Protein AF-A0A3R9W2F0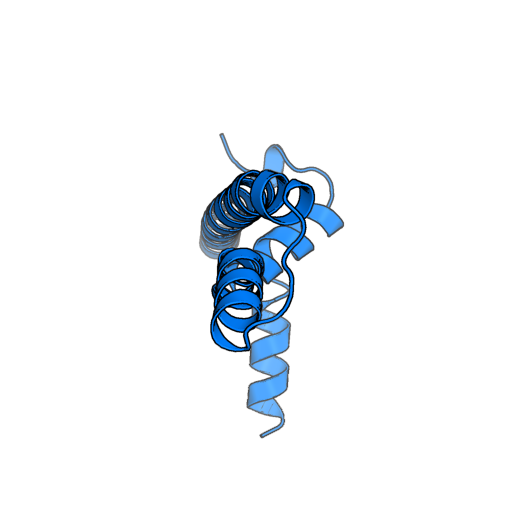-F1 (afdb_monomer_lite)

pLDDT: mean 81.05, std 10.88, range [43.44, 95.12]

Radius of gyration: 16.44 Å; chains: 1; bounding box: 40×22×46 Å

Sequence (92 aa):
MSLTLLISSDRLRAVLTRVAHNQLLAFLPLIALGTATYMGWSVPAWLVAVTGPLFLVLFVAWGLGDRLHAELERAGLPCGSCDLVADEEGLA

Foldseek 3Di:
DALCVVDVDPVLLLVLLLLLVPVCLLCVLVVVVVVCVVVVHDDDPVSVVVSVVSSVVSVVSNVSNVSNVVVCVVVVHDRVVVVVVVVVVVVD

Secondary structure (DSSP, 8-state):
--HHHH---HHHHHHHHHHHH-HHHHHHHHHHHHHHHHTT----HHHHHHHHHHHHHHHHHHHHHHHHHHHHHHTT---TTHHHHHHHHHT-

Structure (mmCIF, N/CA/C/O backbone):
data_AF-A0A3R9W2F0-F1
#
_entry.id   AF-A0A3R9W2F0-F1
#
loop_
_atom_site.group_PDB
_atom_site.id
_atom_site.type_symbol
_atom_site.label_atom_id
_atom_site.label_alt_id
_atom_site.label_comp_id
_atom_site.label_asym_id
_atom_site.label_entity_id
_atom_site.label_seq_id
_atom_site.pdbx_PDB_ins_code
_atom_site.Cartn_x
_atom_site.Cartn_y
_atom_site.Cartn_z
_atom_site.occupancy
_atom_site.B_iso_or_equiv
_atom_site.auth_seq_id
_atom_site.auth_comp_id
_atom_site.auth_asym_id
_atom_site.auth_atom_id
_atom_site.pdbx_PDB_model_num
ATOM 1 N N . MET A 1 1 ? -17.191 11.457 6.669 1.00 57.34 1 MET A N 1
ATOM 2 C CA . MET A 1 1 ? -17.801 10.115 6.793 1.00 57.34 1 MET A CA 1
ATOM 3 C C . MET A 1 1 ? -16.784 9.193 7.432 1.00 57.34 1 MET A C 1
ATOM 5 O O . MET A 1 1 ? -15.609 9.332 7.111 1.00 57.34 1 MET A O 1
ATOM 9 N N . SER A 1 2 ? -17.217 8.341 8.358 1.00 69.56 2 SER A N 1
ATOM 10 C CA . SER A 1 2 ? -16.332 7.398 9.047 1.00 69.56 2 SER A CA 1
ATOM 11 C C . SER A 1 2 ? -16.058 6.183 8.160 1.00 69.56 2 SER A C 1
ATOM 13 O O . SER A 1 2 ? -16.978 5.649 7.535 1.00 69.56 2 SER A O 1
ATOM 15 N N . LEU A 1 3 ? -14.793 5.772 8.088 1.00 67.38 3 LEU A N 1
ATOM 16 C CA . LEU A 1 3 ? -14.362 4.608 7.317 1.00 67.38 3 LEU A CA 1
ATOM 17 C C . LEU A 1 3 ? -14.796 3.298 7.963 1.00 67.38 3 LEU A C 1
ATOM 19 O O . LEU A 1 3 ? -15.080 2.345 7.240 1.00 67.38 3 LEU A O 1
ATOM 23 N N . THR A 1 4 ? -14.902 3.255 9.293 1.00 63.97 4 THR A N 1
ATOM 24 C CA . THR A 1 4 ? -15.469 2.087 9.975 1.00 63.97 4 THR A CA 1
ATOM 25 C C . THR A 1 4 ? -16.899 1.849 9.486 1.00 63.97 4 THR A C 1
ATOM 27 O O . THR A 1 4 ? -17.211 0.754 9.041 1.00 63.97 4 THR A O 1
ATOM 30 N N . LEU A 1 5 ? -17.754 2.872 9.420 1.00 65.12 5 LEU A N 1
ATOM 31 C CA . LEU A 1 5 ? -19.129 2.715 8.918 1.00 65.12 5 LEU A CA 1
ATOM 32 C C . LEU A 1 5 ? -19.210 2.375 7.421 1.00 65.12 5 LEU A C 1
ATOM 34 O O . LEU A 1 5 ? -20.150 1.704 7.001 1.00 65.12 5 LEU A O 1
ATOM 38 N N . LEU A 1 6 ? -18.242 2.826 6.619 1.00 77.12 6 LEU A N 1
ATOM 39 C CA . LEU A 1 6 ? -18.215 2.583 5.174 1.00 77.12 6 LEU A CA 1
ATOM 40 C C . LEU A 1 6 ? -17.744 1.161 4.828 1.00 77.12 6 LEU A C 1
ATOM 42 O O . LEU A 1 6 ? -18.235 0.547 3.883 1.00 77.12 6 LEU A O 1
ATOM 46 N N . ILE A 1 7 ? -16.785 0.636 5.588 1.00 76.94 7 ILE A N 1
ATOM 47 C CA . ILE A 1 7 ? -16.202 -0.685 5.375 1.00 76.94 7 ILE A CA 1
ATOM 48 C C . ILE A 1 7 ? -16.867 -1.646 6.352 1.00 76.94 7 ILE A C 1
ATOM 50 O O . ILE A 1 7 ? -16.446 -1.742 7.497 1.00 76.94 7 ILE A O 1
ATOM 54 N N . SER A 1 8 ? -17.895 -2.376 5.921 1.00 76.75 8 SER A N 1
ATOM 55 C CA . SER A 1 8 ? -18.603 -3.335 6.785 1.00 76.75 8 SER A CA 1
ATOM 56 C C . SER A 1 8 ? -17.822 -4.627 7.057 1.00 76.75 8 SER A C 1
ATOM 58 O O . SER A 1 8 ? -18.147 -5.354 7.989 1.00 76.75 8 SER A O 1
ATOM 60 N N . SER A 1 9 ? -16.803 -4.930 6.247 1.00 82.81 9 SER A N 1
ATOM 61 C CA . SER A 1 9 ? -16.024 -6.167 6.350 1.00 82.81 9 SER A CA 1
ATOM 62 C C . SER A 1 9 ? -14.838 -6.013 7.297 1.00 82.81 9 SER A C 1
ATOM 64 O O . SER A 1 9 ? -13.871 -5.314 6.982 1.00 82.81 9 SER 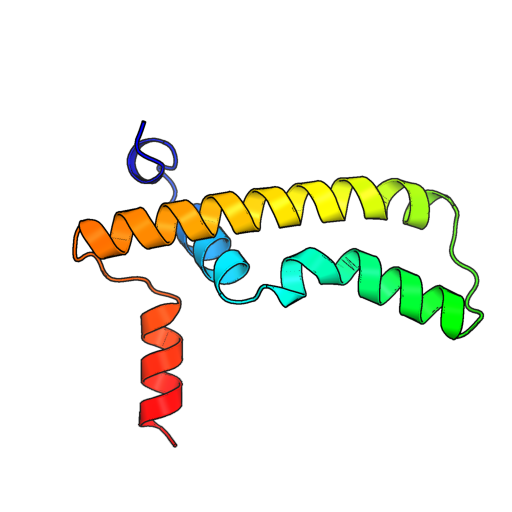A O 1
ATOM 66 N N . ASP A 1 10 ? -14.858 -6.746 8.410 1.00 79.25 10 ASP A N 1
ATOM 67 C CA . ASP A 1 10 ? -13.757 -6.754 9.382 1.00 79.25 10 ASP A CA 1
ATOM 68 C C . ASP A 1 10 ? -12.449 -7.288 8.792 1.00 79.25 10 ASP A C 1
ATOM 70 O O . ASP A 1 10 ? -11.370 -6.819 9.146 1.00 79.25 10 ASP A O 1
ATOM 74 N N . ARG A 1 11 ? -12.523 -8.198 7.810 1.00 80.69 11 ARG A N 1
ATOM 75 C CA . ARG A 1 11 ? -11.330 -8.669 7.089 1.00 80.69 11 ARG A CA 1
ATOM 76 C C . ARG A 1 11 ? -10.667 -7.543 6.305 1.00 80.69 11 ARG A C 1
ATOM 78 O O . ARG A 1 11 ? -9.446 -7.442 6.309 1.00 80.69 11 ARG A O 1
ATOM 85 N N . LEU A 1 12 ? -11.457 -6.694 5.643 1.00 81.62 12 LEU A N 1
ATOM 86 C CA . LEU A 1 12 ? -10.911 -5.571 4.881 1.00 81.62 12 LEU A CA 1
ATOM 87 C C . LEU A 1 12 ? -10.310 -4.522 5.821 1.00 81.62 12 LEU A C 1
ATOM 89 O O . LEU A 1 12 ? -9.224 -4.020 5.551 1.00 81.62 12 LEU A O 1
ATOM 93 N N . ARG A 1 13 ? -10.973 -4.251 6.953 1.00 80.38 13 ARG A N 1
ATOM 94 C CA . ARG A 1 13 ? -10.435 -3.383 8.008 1.00 80.38 13 ARG A CA 1
ATOM 95 C C . ARG A 1 13 ? -9.091 -3.896 8.524 1.00 80.38 13 ARG A C 1
ATOM 97 O O . ARG A 1 13 ? -8.139 -3.127 8.543 1.00 80.38 13 ARG A O 1
ATOM 104 N N . ALA A 1 14 ? -8.998 -5.186 8.852 1.00 80.94 14 ALA A N 1
ATOM 105 C CA . ALA A 1 14 ? -7.768 -5.814 9.334 1.00 80.94 14 ALA A CA 1
ATOM 106 C C . ALA A 1 14 ? -6.630 -5.780 8.300 1.00 80.94 14 ALA A C 1
ATOM 108 O O . ALA A 1 14 ? -5.473 -5.563 8.651 1.00 80.94 14 ALA A O 1
ATOM 109 N N . VAL A 1 15 ? -6.940 -5.968 7.012 1.00 83.06 15 VAL A N 1
ATOM 110 C CA . VAL A 1 15 ? -5.942 -5.845 5.937 1.00 83.06 15 VAL A CA 1
ATOM 111 C C . VAL A 1 15 ? -5.455 -4.403 5.812 1.00 83.06 15 VAL A C 1
ATOM 113 O O . VAL A 1 15 ? -4.252 -4.180 5.730 1.00 83.06 15 VAL A O 1
ATOM 116 N N . LEU A 1 16 ? -6.360 -3.422 5.831 1.00 83.62 16 LEU A N 1
ATOM 117 C CA . LEU A 1 16 ? -5.998 -2.009 5.730 1.00 83.62 16 LEU A CA 1
ATOM 118 C C . LEU A 1 16 ? -5.153 -1.552 6.924 1.00 83.62 16 LEU A C 1
ATOM 120 O O . LEU A 1 16 ? -4.119 -0.921 6.719 1.00 83.62 16 LEU A O 1
ATOM 124 N N . THR A 1 17 ? -5.528 -1.916 8.153 1.00 82.88 17 THR A N 1
ATOM 125 C CA . THR A 1 17 ? -4.727 -1.587 9.342 1.00 82.88 17 THR A CA 1
ATOM 126 C C . THR A 1 17 ? -3.366 -2.281 9.325 1.00 82.88 17 THR A C 1
ATOM 128 O O . THR A 1 17 ? -2.370 -1.659 9.695 1.00 82.88 17 THR A O 1
ATOM 131 N N . ARG A 1 18 ? -3.276 -3.519 8.819 1.00 83.56 18 ARG A N 1
ATOM 132 C CA . ARG A 1 18 ? -1.996 -4.225 8.643 1.00 83.56 18 ARG A CA 1
ATOM 133 C C . ARG A 1 18 ? -1.100 -3.572 7.588 1.00 83.56 18 ARG A C 1
ATOM 135 O O . ARG A 1 18 ? 0.110 -3.490 7.793 1.00 83.56 18 ARG A O 1
ATOM 142 N N . VAL A 1 19 ? -1.673 -3.109 6.475 1.00 83.44 19 VAL A N 1
ATOM 143 C CA . VAL A 1 19 ? -0.936 -2.354 5.448 1.00 83.44 19 VAL A CA 1
ATOM 144 C C . VAL A 1 19 ? -0.449 -1.020 6.015 1.00 83.44 19 VAL A C 1
ATOM 146 O O . VAL A 1 19 ? 0.695 -0.656 5.770 1.00 83.44 19 VAL A O 1
ATOM 149 N N . ALA A 1 20 ? -1.262 -0.329 6.820 1.00 85.00 20 ALA A N 1
ATOM 150 C CA . ALA A 1 20 ? -0.875 0.923 7.474 1.00 85.00 20 ALA A CA 1
ATOM 151 C C . ALA A 1 20 ? 0.336 0.767 8.409 1.00 85.00 20 ALA A C 1
ATOM 153 O O . ALA A 1 20 ? 1.262 1.574 8.346 1.00 85.00 20 ALA A O 1
ATOM 154 N N . HIS A 1 21 ? 0.373 -0.305 9.209 1.00 83.94 21 HIS A N 1
ATOM 155 C CA . HIS A 1 21 ? 1.488 -0.596 10.124 1.00 83.94 21 HIS A CA 1
ATOM 156 C C . HIS A 1 21 ? 2.794 -0.960 9.412 1.00 83.94 21 HIS A C 1
ATOM 158 O O . HIS A 1 21 ? 3.875 -0.781 9.961 1.00 83.94 21 HIS A O 1
ATOM 164 N N . ASN A 1 22 ? 2.712 -1.459 8.181 1.00 83.00 22 ASN A N 1
ATOM 165 C CA . ASN A 1 22 ? 3.869 -1.882 7.407 1.00 83.00 22 ASN A CA 1
ATOM 166 C C . ASN A 1 22 ? 4.035 -0.972 6.191 1.00 83.00 22 ASN A C 1
ATOM 168 O O . ASN A 1 22 ? 3.750 -1.370 5.063 1.00 83.00 22 ASN A O 1
ATOM 172 N N . GLN A 1 23 ? 4.547 0.243 6.406 1.00 75.88 23 GLN A N 1
ATOM 173 C CA . GLN A 1 23 ? 4.767 1.230 5.340 1.00 75.88 23 GLN A CA 1
ATOM 174 C C . GLN A 1 23 ? 5.575 0.656 4.157 1.00 75.88 23 GLN A C 1
ATOM 176 O O . GLN A 1 23 ? 5.308 0.983 3.001 1.00 75.88 23 GLN A O 1
ATOM 181 N N . LEU A 1 24 ? 6.502 -0.271 4.425 1.00 80.62 24 LEU A N 1
ATOM 182 C CA . LEU A 1 24 ? 7.268 -1.010 3.414 1.00 80.62 24 LEU A CA 1
ATOM 183 C C . LEU A 1 24 ? 6.396 -1.775 2.402 1.00 80.62 24 LEU A C 1
ATOM 185 O O . LEU A 1 24 ? 6.793 -1.881 1.243 1.00 80.62 24 LEU A O 1
ATOM 189 N N . LEU A 1 25 ? 5.204 -2.253 2.782 1.00 82.56 25 LEU A N 1
ATOM 190 C CA . LEU A 1 25 ? 4.280 -2.923 1.857 1.00 82.56 25 LEU A CA 1
ATOM 191 C C . LEU A 1 25 ? 3.833 -1.991 0.731 1.00 82.56 25 LEU A C 1
ATOM 193 O O . LEU A 1 25 ? 3.719 -2.442 -0.406 1.00 82.56 25 LEU A O 1
ATOM 197 N N . ALA A 1 26 ? 3.627 -0.701 1.016 1.00 81.12 26 ALA A N 1
ATOM 198 C CA . ALA A 1 26 ? 3.227 0.267 -0.002 1.00 81.12 26 ALA A CA 1
ATOM 199 C C . ALA A 1 26 ? 4.319 0.464 -1.061 1.00 81.12 26 ALA A C 1
ATOM 201 O O . ALA A 1 26 ? 4.017 0.571 -2.246 1.00 81.12 26 ALA A O 1
ATOM 202 N N . PHE A 1 27 ? 5.589 0.446 -0.649 1.00 85.38 27 PHE A N 1
ATOM 203 C CA . PHE A 1 27 ? 6.738 0.647 -1.536 1.00 85.38 27 PHE A CA 1
ATOM 204 C C . PHE A 1 27 ? 7.274 -0.643 -2.161 1.00 85.38 27 PHE A C 1
ATOM 206 O O . PHE A 1 27 ? 8.066 -0.571 -3.102 1.00 85.38 27 PHE A O 1
ATOM 213 N N . LEU A 1 28 ? 6.829 -1.810 -1.688 1.00 87.50 28 LEU A N 1
ATOM 214 C CA . LEU A 1 28 ? 7.303 -3.122 -2.127 1.00 87.50 28 LEU A CA 1
ATOM 215 C C . LEU A 1 28 ? 7.354 -3.282 -3.660 1.00 87.50 28 LEU A C 1
ATOM 217 O O . LEU A 1 28 ? 8.379 -3.756 -4.151 1.00 87.50 28 LEU A O 1
ATOM 221 N N . PRO A 1 29 ? 6.338 -2.855 -4.445 1.00 85.69 29 PRO A N 1
ATOM 222 C CA . PRO A 1 29 ? 6.395 -2.980 -5.902 1.00 85.69 29 PRO A CA 1
ATOM 223 C C . PRO A 1 29 ? 7.545 -2.183 -6.525 1.00 85.69 29 PRO A C 1
ATOM 225 O O . PRO A 1 29 ? 8.227 -2.675 -7.422 1.00 85.69 29 PRO A O 1
ATOM 228 N N . LEU A 1 30 ? 7.781 -0.962 -6.035 1.00 87.69 30 LEU A N 1
ATOM 229 C CA . LEU A 1 30 ? 8.847 -0.092 -6.533 1.00 87.69 30 LEU A CA 1
ATOM 230 C C . LEU A 1 30 ? 10.224 -0.616 -6.127 1.00 87.69 30 LEU A C 1
ATOM 232 O O . LEU A 1 30 ? 11.140 -0.609 -6.946 1.00 87.69 30 LEU A O 1
ATOM 236 N N . ILE A 1 31 ? 10.359 -1.107 -4.891 1.00 88.50 31 ILE A N 1
ATOM 237 C CA . ILE A 1 31 ? 11.597 -1.718 -4.398 1.00 88.50 31 ILE A CA 1
ATOM 238 C C . ILE A 1 31 ? 11.929 -2.951 -5.239 1.00 88.50 31 ILE A C 1
ATOM 240 O O . ILE A 1 31 ? 13.030 -3.036 -5.771 1.00 88.50 31 ILE A O 1
ATOM 244 N N . ALA A 1 32 ? 10.969 -3.860 -5.433 1.00 88.69 32 ALA A N 1
ATOM 245 C CA . ALA A 1 32 ? 11.165 -5.069 -6.228 1.00 88.69 32 ALA A CA 1
ATOM 246 C C . ALA A 1 32 ? 11.563 -4.747 -7.677 1.00 88.69 32 ALA A C 1
ATOM 248 O O . ALA A 1 32 ? 12.495 -5.352 -8.210 1.00 88.69 32 ALA A O 1
ATOM 249 N N . LEU A 1 33 ? 10.905 -3.758 -8.295 1.00 89.31 33 LEU A N 1
ATOM 250 C CA . LEU A 1 33 ? 11.249 -3.298 -9.637 1.00 89.31 33 LEU A CA 1
ATOM 251 C C . LEU A 1 33 ? 12.669 -2.713 -9.686 1.00 89.31 33 LEU A C 1
ATOM 253 O O . LEU A 1 33 ? 13.440 -3.064 -10.577 1.00 89.31 33 LEU A O 1
ATOM 257 N N . GLY A 1 34 ? 13.027 -1.860 -8.722 1.00 89.62 34 GLY A N 1
ATOM 258 C CA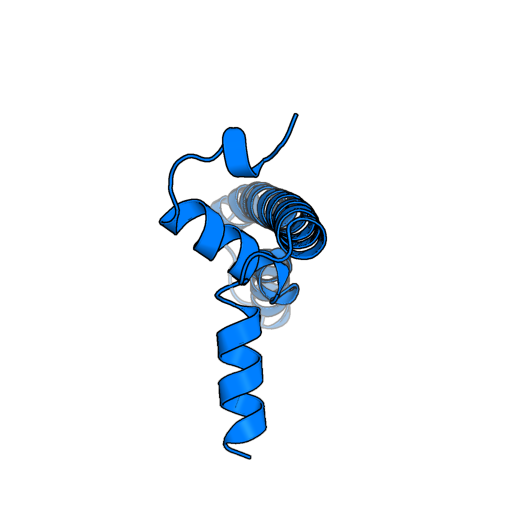 . GLY A 1 34 ? 14.357 -1.261 -8.612 1.00 89.62 34 GLY A CA 1
ATOM 259 C C . GLY A 1 34 ? 15.465 -2.289 -8.364 1.00 89.62 34 GLY A C 1
ATOM 260 O O . GLY A 1 34 ? 16.543 -2.188 -8.941 1.00 89.62 34 GLY A O 1
ATOM 261 N N . THR A 1 35 ? 15.207 -3.317 -7.552 1.00 91.81 35 THR A N 1
ATOM 262 C CA . THR A 1 35 ? 16.163 -4.409 -7.325 1.00 91.81 35 THR A CA 1
ATOM 263 C C . THR A 1 35 ? 16.347 -5.255 -8.581 1.00 91.81 35 THR A C 1
ATOM 265 O O . THR A 1 35 ? 17.480 -5.579 -8.929 1.00 91.81 35 THR A O 1
ATOM 268 N N . ALA A 1 36 ? 15.264 -5.578 -9.296 1.00 89.62 36 ALA A N 1
ATOM 269 C CA . ALA A 1 36 ? 15.343 -6.349 -10.535 1.00 89.62 36 ALA A CA 1
ATOM 270 C C . ALA A 1 36 ? 16.144 -5.612 -11.621 1.00 89.62 36 ALA A C 1
ATOM 272 O O . ALA A 1 36 ? 16.990 -6.219 -12.279 1.00 89.62 36 ALA A O 1
ATOM 273 N N . THR A 1 37 ? 15.930 -4.300 -11.777 1.00 89.44 37 THR A N 1
ATOM 274 C CA . THR A 1 37 ? 16.701 -3.485 -12.727 1.00 89.44 37 THR A CA 1
ATOM 275 C C . THR A 1 37 ? 18.162 -3.338 -12.305 1.00 89.44 37 THR A C 1
ATOM 277 O O . THR A 1 37 ? 19.044 -3.482 -13.148 1.00 89.44 37 THR A O 1
ATOM 280 N N . TYR A 1 38 ? 18.440 -3.129 -11.013 1.00 92.88 38 TYR A N 1
ATOM 281 C CA . TYR A 1 38 ? 19.804 -3.053 -10.478 1.00 92.88 38 TYR A CA 1
ATOM 282 C C . TYR A 1 38 ? 20.598 -4.354 -10.679 1.00 92.88 38 TYR A C 1
ATOM 284 O O . TYR A 1 38 ? 21.766 -4.312 -11.055 1.00 92.88 38 TYR A O 1
ATOM 292 N N . MET A 1 39 ? 19.954 -5.511 -10.493 1.00 95.12 39 MET A N 1
ATOM 293 C CA . MET A 1 39 ? 20.556 -6.834 -10.711 1.00 95.12 39 MET A CA 1
ATOM 294 C C . MET A 1 39 ? 20.735 -7.190 -12.199 1.00 95.12 39 MET A C 1
ATOM 296 O O . MET A 1 39 ? 21.237 -8.269 -12.516 1.00 95.12 39 MET A O 1
ATOM 300 N N . GLY A 1 40 ? 20.319 -6.316 -13.123 1.00 90.75 40 GLY A N 1
ATOM 301 C CA . GLY A 1 40 ? 20.412 -6.553 -14.563 1.00 90.75 40 GLY A CA 1
ATOM 302 C C . GLY A 1 40 ? 19.438 -7.614 -15.079 1.00 90.75 40 GLY A C 1
ATOM 303 O O . GLY A 1 40 ? 19.656 -8.180 -16.150 1.00 90.75 40 GLY A O 1
ATOM 304 N N . TRP A 1 41 ? 18.368 -7.915 -14.336 1.00 92.31 41 TRP A N 1
ATOM 305 C CA . TRP A 1 41 ? 17.351 -8.854 -14.796 1.00 92.31 41 TRP A CA 1
ATOM 306 C C . TRP A 1 41 ? 16.507 -8.236 -15.906 1.00 92.31 41 TRP A C 1
ATOM 308 O O . TRP A 1 41 ? 16.164 -7.053 -15.887 1.00 92.31 41 TRP A O 1
ATOM 318 N N . SER A 1 42 ? 16.123 -9.062 -16.879 1.00 88.31 42 SER A N 1
ATOM 319 C CA . SER A 1 42 ? 15.193 -8.655 -17.925 1.00 88.31 42 SER A CA 1
ATOM 320 C C . SER A 1 42 ? 13.809 -8.423 -17.316 1.00 88.31 42 SER A C 1
ATOM 322 O O . SER A 1 42 ? 13.090 -9.377 -17.014 1.00 88.31 42 SER A O 1
ATOM 324 N N . VAL A 1 43 ? 13.434 -7.157 -17.142 1.00 86.81 43 VAL A N 1
ATOM 325 C CA . VAL A 1 43 ? 12.103 -6.775 -16.669 1.00 86.81 43 VAL A CA 1
ATOM 326 C C . VAL A 1 43 ? 11.162 -6.651 -17.870 1.00 86.81 43 VAL A C 1
ATOM 328 O O . VAL A 1 43 ? 11.364 -5.777 -18.716 1.00 86.81 43 VAL A O 1
ATOM 331 N N . PRO A 1 44 ? 10.124 -7.496 -17.981 1.00 89.12 44 PRO A N 1
ATOM 332 C CA . PRO A 1 44 ? 9.194 -7.402 -19.093 1.00 89.12 44 PRO A CA 1
ATOM 333 C C . PRO A 1 44 ? 8.332 -6.136 -18.981 1.00 89.12 44 PRO A C 1
ATOM 335 O O . PRO A 1 44 ? 7.943 -5.723 -17.889 1.00 89.12 44 PRO A O 1
ATOM 338 N N . ALA A 1 45 ? 7.987 -5.534 -20.125 1.00 88.81 45 ALA A N 1
ATOM 339 C CA . ALA A 1 45 ? 7.294 -4.241 -20.182 1.00 88.81 45 ALA A CA 1
ATOM 340 C C . ALA A 1 45 ? 5.941 -4.227 -19.445 1.00 88.81 45 ALA A C 1
ATOM 342 O O . ALA A 1 45 ? 5.563 -3.216 -18.853 1.00 88.81 45 ALA A O 1
ATOM 343 N N . TRP A 1 46 ? 5.233 -5.361 -19.425 1.00 87.94 46 TRP A N 1
ATOM 344 C CA . TRP A 1 46 ? 3.978 -5.487 -18.682 1.00 87.94 46 TRP A CA 1
ATOM 345 C C . 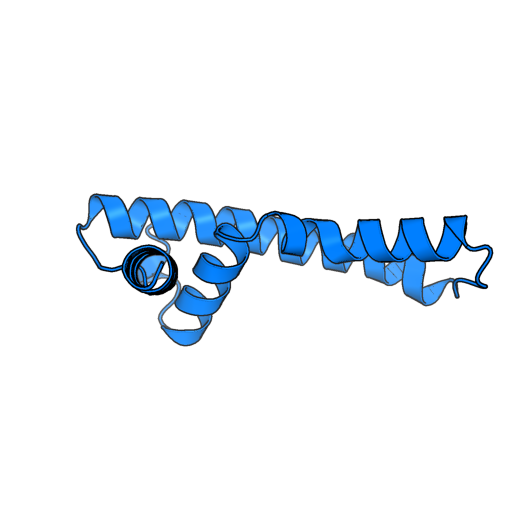TRP A 1 46 ? 4.185 -5.332 -17.167 1.00 87.94 46 TRP A C 1
ATOM 347 O O . TRP A 1 46 ? 3.321 -4.776 -16.498 1.00 87.94 46 TRP A O 1
ATOM 357 N N . LEU A 1 47 ? 5.335 -5.753 -16.625 1.00 85.69 47 LEU A N 1
ATOM 358 C CA . LEU A 1 47 ? 5.638 -5.623 -15.199 1.00 85.69 47 LEU A CA 1
ATOM 359 C C . LEU A 1 47 ? 5.751 -4.143 -14.821 1.00 85.69 47 LEU A C 1
ATOM 361 O O . LEU A 1 47 ? 5.127 -3.699 -13.860 1.00 85.69 47 LEU A O 1
ATOM 365 N N . VAL A 1 48 ? 6.463 -3.359 -15.637 1.00 85.62 48 VAL A N 1
ATOM 366 C CA . VAL A 1 48 ? 6.600 -1.902 -15.469 1.00 85.62 48 VAL A CA 1
ATOM 367 C C . VAL A 1 48 ? 5.229 -1.223 -15.518 1.00 85.62 48 VAL A C 1
ATOM 369 O O . VAL A 1 48 ? 4.912 -0.410 -14.651 1.00 85.62 48 VAL A O 1
ATOM 372 N N . ALA A 1 49 ? 4.385 -1.615 -16.478 1.00 87.88 49 ALA A N 1
ATOM 373 C CA . ALA A 1 49 ? 3.037 -1.070 -16.633 1.00 87.88 49 ALA A CA 1
ATOM 374 C C . ALA A 1 49 ? 2.125 -1.352 -15.423 1.00 87.88 49 ALA A C 1
ATOM 376 O O . ALA A 1 49 ? 1.269 -0.529 -15.106 1.00 87.88 49 ALA A O 1
ATOM 377 N N . VAL A 1 50 ? 2.313 -2.480 -14.729 1.00 90.06 50 VAL A N 1
ATOM 378 C CA . VAL A 1 50 ? 1.511 -2.862 -13.552 1.00 90.06 50 VAL A CA 1
ATOM 379 C C . VAL A 1 50 ? 2.084 -2.298 -12.248 1.00 90.06 50 VAL A C 1
ATOM 381 O O . VAL A 1 50 ? 1.330 -2.057 -11.306 1.00 90.06 50 VAL A O 1
ATOM 384 N N . THR A 1 51 ? 3.391 -2.022 -12.185 1.00 89.19 51 THR A N 1
ATOM 385 C CA . THR A 1 51 ? 4.055 -1.576 -10.945 1.00 89.19 51 THR A CA 1
ATOM 386 C C . THR A 1 51 ? 3.492 -0.245 -10.439 1.00 89.19 51 THR A C 1
ATOM 388 O O . THR A 1 51 ? 3.225 -0.105 -9.248 1.00 89.19 51 THR A O 1
ATOM 391 N N . GLY A 1 52 ? 3.265 0.719 -11.338 1.00 87.56 52 GLY A N 1
ATOM 392 C CA . GLY A 1 52 ? 2.694 2.026 -10.991 1.00 87.56 52 GLY A CA 1
ATOM 393 C C . GLY A 1 52 ? 1.281 1.931 -10.397 1.00 87.56 52 GLY A C 1
ATOM 394 O O . GLY A 1 52 ? 1.071 2.396 -9.276 1.00 87.56 52 GLY A O 1
ATOM 395 N N . PRO A 1 53 ? 0.315 1.298 -11.090 1.00 91.25 53 PRO A N 1
ATOM 396 C CA . PRO A 1 53 ? -1.019 1.048 -10.546 1.00 91.25 53 PRO A CA 1
ATOM 397 C C . PRO A 1 53 ? -0.999 0.270 -9.228 1.00 91.25 53 PRO A C 1
ATOM 399 O O . PRO A 1 53 ? -1.732 0.618 -8.306 1.00 91.25 53 PRO A O 1
ATOM 402 N N . LEU A 1 54 ? -0.144 -0.751 -9.109 1.00 88.62 54 LEU A N 1
ATOM 403 C CA . LEU A 1 54 ? -0.035 -1.550 -7.890 1.00 88.62 54 LEU A CA 1
ATOM 404 C C . LEU A 1 54 ? 0.471 -0.713 -6.707 1.00 88.62 54 LEU A C 1
ATOM 406 O O . LEU A 1 54 ? -0.110 -0.775 -5.625 1.00 88.62 54 LEU A O 1
ATOM 410 N N . PHE A 1 55 ? 1.501 0.109 -6.928 1.00 88.88 55 PHE A N 1
ATOM 411 C CA . PHE A 1 55 ? 1.975 1.081 -5.943 1.00 88.88 55 PHE A CA 1
ATOM 412 C C . PHE A 1 55 ? 0.853 2.037 -5.526 1.00 88.88 55 PHE A C 1
ATOM 414 O O . PHE A 1 55 ? 0.619 2.216 -4.336 1.00 88.88 55 PHE A O 1
ATOM 421 N N . LEU A 1 56 ? 0.115 2.601 -6.487 1.00 90.62 56 LEU A N 1
ATOM 422 C CA . LEU A 1 56 ? -0.985 3.526 -6.207 1.00 90.62 56 LEU A CA 1
ATOM 423 C C . LEU A 1 56 ? -2.066 2.872 -5.331 1.00 90.62 56 LEU A C 1
ATOM 425 O O . LEU A 1 56 ? -2.512 3.470 -4.355 1.00 90.62 56 LEU A O 1
ATOM 429 N N . VAL A 1 57 ? -2.463 1.636 -5.651 1.00 90.94 57 VAL A N 1
ATOM 430 C CA . VAL A 1 57 ? -3.461 0.880 -4.878 1.00 90.94 57 VAL A CA 1
ATOM 431 C C . VAL A 1 57 ? -2.984 0.650 -3.447 1.00 90.94 57 VAL A C 1
ATOM 433 O O . VAL A 1 57 ? -3.740 0.895 -2.508 1.00 90.94 57 VAL A O 1
ATOM 436 N N . LEU A 1 58 ? -1.735 0.218 -3.263 1.00 89.00 58 LEU A N 1
ATOM 437 C CA . LEU A 1 58 ? -1.184 -0.040 -1.933 1.00 89.00 58 LEU A CA 1
ATOM 438 C C . LEU A 1 58 ? -0.967 1.251 -1.136 1.00 89.00 58 LEU A C 1
ATO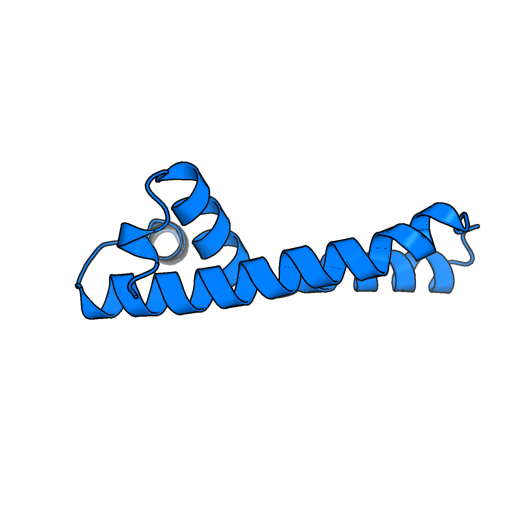M 440 O O . LEU A 1 58 ? -1.213 1.269 0.065 1.00 89.00 58 LEU A O 1
ATOM 444 N N . PHE A 1 59 ? -0.574 2.339 -1.796 1.00 88.88 59 PHE A N 1
ATOM 445 C CA . PHE A 1 59 ? -0.428 3.653 -1.176 1.00 88.88 59 PHE A CA 1
ATOM 446 C C . PHE A 1 59 ? -1.776 4.207 -0.697 1.00 88.88 59 PHE A C 1
ATOM 448 O O . PHE A 1 59 ? -1.896 4.702 0.423 1.00 88.88 59 PHE A O 1
ATOM 455 N N . VAL A 1 60 ? -2.823 4.068 -1.514 1.00 91.06 60 VAL A N 1
ATOM 456 C CA . VAL A 1 60 ? -4.190 4.438 -1.128 1.00 91.06 60 VAL A CA 1
ATOM 457 C C . VAL A 1 60 ? -4.688 3.552 0.017 1.00 91.06 60 VAL A C 1
ATOM 459 O O . VAL A 1 60 ? -5.254 4.069 0.978 1.00 91.06 60 VAL A O 1
ATOM 462 N N . ALA A 1 61 ? -4.437 2.240 -0.041 1.00 88.94 61 ALA A N 1
ATOM 463 C CA . ALA A 1 61 ? -4.773 1.305 1.032 1.00 88.94 61 ALA A CA 1
ATOM 464 C C . ALA A 1 61 ? -4.061 1.651 2.350 1.00 88.94 61 ALA A C 1
ATOM 466 O O . ALA A 1 61 ? -4.688 1.609 3.406 1.00 88.94 61 ALA A O 1
ATOM 467 N N . TRP A 1 62 ? -2.790 2.052 2.284 1.00 89.75 62 TRP A N 1
ATOM 468 C CA . TRP A 1 62 ? -2.026 2.539 3.430 1.00 89.75 62 TRP A CA 1
ATOM 469 C C . TRP A 1 62 ? -2.680 3.778 4.054 1.00 89.75 62 TRP A C 1
ATOM 471 O O . TRP A 1 62 ? -2.992 3.760 5.241 1.00 89.75 62 TRP A O 1
ATOM 481 N N . GLY A 1 63 ? -3.001 4.806 3.257 1.00 87.25 63 GLY A N 1
ATOM 482 C CA . GLY A 1 63 ? -3.647 6.022 3.770 1.00 87.25 63 GLY A CA 1
ATOM 483 C C . GLY A 1 63 ? -5.059 5.786 4.329 1.00 87.25 63 GLY A C 1
ATOM 484 O O . GLY A 1 63 ? -5.448 6.380 5.336 1.00 87.25 63 GLY A O 1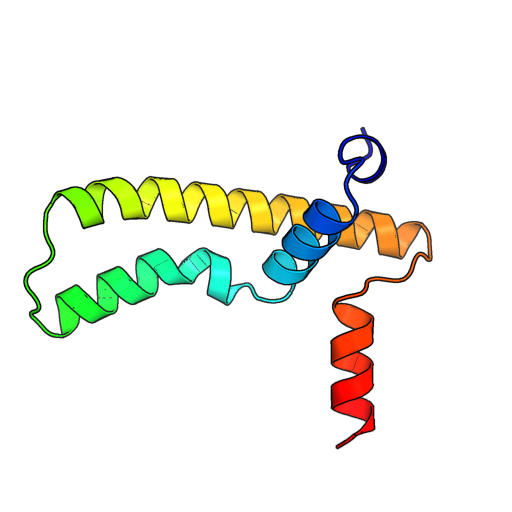
ATOM 485 N N . LEU A 1 64 ? -5.833 4.889 3.709 1.00 88.12 64 LEU A N 1
ATOM 486 C CA . LEU A 1 64 ? -7.131 4.442 4.231 1.00 88.12 64 LEU A CA 1
ATOM 487 C C . LEU A 1 64 ? -6.978 3.701 5.562 1.00 88.12 64 LEU A C 1
ATOM 489 O O . LEU A 1 64 ? -7.762 3.936 6.479 1.00 88.12 64 LEU A O 1
ATOM 493 N N . GLY A 1 65 ? -5.982 2.822 5.667 1.00 86.44 65 GLY A N 1
ATOM 494 C CA . GLY A 1 65 ? -5.676 2.084 6.884 1.00 86.44 65 GLY A CA 1
ATOM 495 C C . GLY A 1 65 ? -5.211 2.982 8.027 1.00 86.44 65 GLY A C 1
ATOM 496 O O . GLY A 1 65 ? -5.669 2.794 9.148 1.00 86.44 65 GLY A O 1
ATOM 497 N N . ASP A 1 66 ? -4.384 3.988 7.740 1.00 87.19 66 ASP A N 1
ATOM 498 C CA . ASP A 1 66 ? -3.904 4.964 8.724 1.00 87.19 66 ASP A CA 1
ATOM 499 C C . ASP A 1 66 ? -5.060 5.804 9.283 1.00 87.19 66 ASP A C 1
ATOM 501 O O . ASP A 1 66 ? -5.266 5.915 10.493 1.00 87.19 66 ASP A O 1
ATOM 505 N N . ARG A 1 67 ? -5.934 6.290 8.395 1.00 87.25 67 ARG A N 1
ATOM 506 C CA . ARG A 1 67 ? -7.148 6.992 8.816 1.00 87.25 67 ARG A CA 1
ATOM 507 C C . ARG A 1 67 ? -8.087 6.093 9.624 1.00 87.25 67 ARG A C 1
ATOM 509 O O . ARG A 1 67 ? -8.680 6.560 10.595 1.00 87.25 67 ARG A O 1
ATOM 516 N N . LEU A 1 68 ? -8.251 4.834 9.216 1.00 85.69 68 LEU A N 1
ATOM 517 C CA . LEU A 1 68 ? -9.070 3.855 9.928 1.00 85.69 68 LEU A CA 1
ATOM 518 C C . LEU A 1 68 ? -8.501 3.567 11.323 1.00 85.69 68 LEU A C 1
ATOM 520 O O . LEU A 1 68 ? -9.265 3.507 12.282 1.00 85.69 68 LEU A O 1
ATOM 524 N N . HIS A 1 69 ? -7.180 3.456 11.447 1.00 86.75 69 HIS A N 1
ATOM 525 C CA . HIS A 1 69 ? -6.492 3.299 12.723 1.00 86.75 69 HIS A CA 1
ATOM 526 C C . HIS A 1 69 ? -6.764 4.501 13.638 1.00 86.75 69 HIS A C 1
ATOM 528 O O . HIS A 1 69 ? -7.263 4.319 14.746 1.00 86.75 69 HIS A O 1
ATOM 534 N N . ALA A 1 70 ? -6.586 5.727 13.142 1.00 85.50 70 ALA A N 1
ATOM 535 C CA . ALA A 1 70 ? -6.889 6.932 13.912 1.00 85.50 70 ALA A CA 1
ATOM 536 C C . ALA A 1 70 ? -8.375 7.036 14.323 1.00 85.50 70 ALA A C 1
ATOM 538 O O . ALA A 1 70 ? -8.709 7.675 15.319 1.00 85.50 70 ALA A O 1
ATOM 539 N N . GLU A 1 71 ? -9.305 6.456 13.555 1.00 86.94 71 GLU A N 1
ATOM 540 C CA . GLU A 1 71 ? -10.718 6.362 13.953 1.00 86.94 71 GLU A CA 1
ATOM 541 C C . GLU A 1 71 ? -10.942 5.333 15.072 1.00 86.94 71 GLU A C 1
ATOM 543 O O . GLU A 1 71 ? -11.702 5.621 15.997 1.00 86.94 71 GLU A O 1
ATOM 548 N N . LEU A 1 72 ? -10.278 4.173 15.017 1.00 83.69 72 LEU A N 1
ATOM 549 C CA . LEU A 1 72 ? -10.348 3.145 16.062 1.00 83.69 72 LEU A CA 1
ATOM 550 C C . LEU A 1 72 ? -9.755 3.644 17.384 1.00 83.69 72 LEU A C 1
ATOM 552 O O . LEU A 1 72 ? -10.394 3.503 18.424 1.00 83.69 72 LEU A O 1
ATOM 556 N N . GLU A 1 73 ? -8.600 4.309 17.328 1.00 84.25 73 GLU A N 1
ATOM 557 C CA . GLU A 1 73 ? -7.926 4.884 18.496 1.00 84.25 73 GLU A CA 1
ATOM 558 C C . GLU A 1 73 ? -8.807 5.931 19.194 1.00 84.25 73 GLU A C 1
ATOM 560 O O . GLU A 1 73 ? -9.043 5.853 20.398 1.00 84.25 73 GLU A O 1
ATOM 565 N N . ARG A 1 74 ? -9.398 6.864 18.431 1.00 86.00 74 ARG A N 1
ATOM 566 C CA . ARG A 1 74 ? -10.336 7.863 18.980 1.00 86.00 74 ARG A CA 1
ATOM 567 C C . ARG A 1 74 ? -11.589 7.241 19.593 1.00 86.00 74 ARG A C 1
ATOM 569 O O . ARG A 1 74 ? -12.184 7.842 20.483 1.00 86.00 74 ARG A O 1
ATOM 576 N N . ALA A 1 75 ? -12.015 6.085 19.092 1.00 83.94 75 ALA A N 1
ATOM 577 C CA . ALA A 1 75 ? -13.164 5.352 19.610 1.00 83.94 75 ALA A CA 1
ATOM 578 C C . ALA A 1 75 ? -12.806 4.421 20.785 1.00 83.94 75 ALA A C 1
ATOM 580 O O . ALA A 1 75 ? -13.709 3.805 21.349 1.00 83.94 75 ALA A O 1
ATOM 581 N N . GLY A 1 76 ? -11.522 4.301 21.148 1.00 81.06 76 GLY A N 1
ATOM 582 C CA . GLY A 1 76 ? -11.044 3.352 22.157 1.00 81.06 76 GLY A CA 1
ATOM 583 C C . GLY A 1 76 ? -11.247 1.887 21.758 1.00 81.06 76 GLY A C 1
ATOM 584 O O . GLY A 1 76 ? -11.386 1.030 22.627 1.00 81.06 76 GLY A O 1
ATOM 585 N N . LEU A 1 77 ? -11.332 1.599 20.455 1.00 79.31 77 LEU A N 1
ATOM 586 C CA . LEU A 1 77 ? -11.528 0.249 19.934 1.00 79.31 77 LEU A CA 1
ATOM 587 C C . LEU A 1 77 ? -10.176 -0.430 19.674 1.00 79.31 77 LEU A C 1
ATOM 589 O O . LEU A 1 77 ? -9.254 0.228 19.188 1.00 79.31 77 LEU A O 1
ATOM 593 N N . PRO A 1 78 ? -10.059 -1.744 19.942 1.00 72.69 78 PRO A N 1
ATOM 594 C CA . PRO A 1 78 ? -8.816 -2.473 19.736 1.00 72.69 78 PRO A CA 1
ATOM 595 C C . PRO A 1 78 ? -8.451 -2.540 18.250 1.00 72.69 78 PRO A C 1
ATOM 597 O O . PRO A 1 78 ? -9.303 -2.744 17.376 1.00 72.69 78 PRO A O 1
ATOM 600 N N . CYS A 1 79 ? -7.161 -2.383 17.967 1.00 79.19 79 CYS A N 1
ATOM 601 C CA . CYS A 1 79 ? -6.602 -2.548 16.638 1.00 79.19 79 CYS A CA 1
ATOM 602 C C . CYS A 1 79 ? -5.846 -3.873 16.600 1.00 79.19 79 CYS A C 1
ATOM 604 O O . CYS A 1 79 ? -4.733 -3.971 17.109 1.00 79.19 79 CYS A O 1
ATOM 606 N N . GLY A 1 80 ? -6.397 -4.867 15.901 1.00 71.69 80 GLY A N 1
ATOM 607 C CA . GLY A 1 80 ? -5.800 -6.204 15.846 1.00 71.69 80 GLY A CA 1
ATOM 608 C C . GLY A 1 80 ? -4.402 -6.286 15.214 1.00 71.69 80 GLY A C 1
ATOM 609 O O . GLY A 1 80 ? -3.831 -7.363 15.194 1.00 71.69 80 GLY A O 1
ATOM 610 N N . SER A 1 81 ? -3.845 -5.198 14.662 1.00 73.31 81 SER A N 1
ATOM 611 C CA . SER A 1 81 ? -2.419 -5.141 14.285 1.00 73.31 81 SER A CA 1
ATOM 612 C C . SER A 1 81 ? -1.534 -4.551 15.388 1.00 73.31 81 SER A C 1
ATOM 614 O O . SER A 1 81 ? -0.391 -4.971 15.493 1.00 73.31 81 SER A O 1
ATOM 616 N N . CYS A 1 82 ? -2.044 -3.638 16.220 1.00 72.56 82 CYS A N 1
ATOM 617 C CA . CYS A 1 82 ? -1.326 -3.138 17.397 1.00 72.56 82 CYS A CA 1
ATOM 618 C C . CYS A 1 82 ? -1.263 -4.196 18.498 1.00 72.56 82 CYS A C 1
ATOM 620 O O . CYS A 1 82 ? -0.218 -4.363 19.114 1.00 72.56 82 CYS A O 1
ATOM 622 N N . ASP A 1 83 ? -2.358 -4.938 18.694 1.00 64.44 83 ASP A N 1
ATOM 623 C CA . ASP A 1 83 ? -2.429 -6.004 19.700 1.00 64.44 83 ASP A CA 1
ATOM 624 C C . ASP A 1 83 ? -1.393 -7.106 19.409 1.00 64.44 83 ASP A C 1
ATOM 626 O O . ASP A 1 83 ? -0.718 -7.577 20.314 1.00 64.44 83 ASP A O 1
ATOM 630 N N . LEU A 1 84 ? -1.188 -7.443 18.127 1.00 62.91 84 LEU A N 1
ATOM 631 C CA . LEU A 1 84 ? -0.156 -8.399 17.707 1.00 62.91 84 LEU A CA 1
ATOM 632 C C . LEU A 1 84 ? 1.268 -7.901 18.002 1.00 62.91 84 LEU A C 1
ATOM 634 O O . LEU A 1 84 ? 2.098 -8.697 18.419 1.00 62.91 84 LEU A O 1
ATOM 638 N N . VAL A 1 85 ? 1.553 -6.608 17.801 1.00 60.59 85 VAL A N 1
ATOM 639 C CA . VAL A 1 85 ? 2.875 -6.028 18.114 1.00 60.59 85 VAL A CA 1
ATOM 640 C C . VAL A 1 85 ? 3.110 -6.002 19.626 1.00 60.59 85 VAL A C 1
ATOM 642 O O . VAL A 1 85 ? 4.201 -6.332 20.076 1.00 60.59 85 VAL A O 1
ATOM 645 N N . ALA A 1 86 ? 2.086 -5.676 20.419 1.00 60.34 86 ALA A N 1
ATOM 646 C CA . ALA A 1 86 ? 2.178 -5.696 21.878 1.00 60.34 86 ALA A CA 1
ATOM 647 C C . ALA A 1 86 ? 2.433 -7.113 22.429 1.00 60.34 86 ALA A C 1
ATOM 649 O O . ALA A 1 86 ? 3.224 -7.275 23.358 1.00 60.34 86 ALA A O 1
ATOM 650 N N . ASP A 1 87 ? 1.812 -8.137 21.835 1.00 59.03 87 ASP A N 1
ATOM 651 C CA . ASP A 1 87 ? 2.076 -9.537 22.179 1.00 59.03 87 ASP A CA 1
ATOM 652 C C . ASP A 1 87 ? 3.511 -9.960 21.804 1.00 59.03 87 ASP A C 1
ATOM 654 O O . ASP A 1 87 ? 4.154 -10.686 22.563 1.00 59.03 87 ASP A O 1
ATOM 658 N N . GLU A 1 88 ? 4.044 -9.488 20.670 1.00 58.62 88 GLU A N 1
ATOM 659 C CA . GLU A 1 88 ? 5.430 -9.751 20.250 1.00 58.62 88 GLU A CA 1
ATOM 660 C C . GLU A 1 88 ? 6.466 -9.059 21.156 1.00 58.62 88 GLU A C 1
ATOM 662 O O . GLU A 1 88 ? 7.490 -9.661 21.478 1.00 58.62 88 GLU A O 1
ATOM 667 N N . GLU A 1 89 ? 6.196 -7.835 21.621 1.00 57.94 89 GLU A N 1
ATOM 668 C CA . GLU A 1 89 ? 7.066 -7.105 22.558 1.00 57.94 89 GLU A CA 1
ATOM 669 C C . GLU A 1 89 ? 6.983 -7.642 23.999 1.00 57.94 89 GLU A C 1
ATOM 671 O O . GLU A 1 89 ? 7.962 -7.569 24.737 1.00 57.94 89 GLU A O 1
ATOM 676 N N . GLY A 1 90 ? 5.846 -8.218 24.406 1.00 51.72 90 GLY A N 1
ATOM 677 C CA . GLY A 1 90 ? 5.675 -8.876 25.710 1.00 51.72 90 GLY A CA 1
ATOM 678 C C . GLY A 1 90 ? 6.280 -10.285 25.802 1.00 51.72 90 GLY A C 1
ATOM 679 O O . GLY A 1 90 ? 6.372 -10.843 26.897 1.00 51.72 90 GLY A O 1
ATOM 680 N N . LEU A 1 91 ? 6.687 -10.860 24.667 1.00 50.91 91 LEU A N 1
ATOM 681 C CA . LEU A 1 91 ? 7.367 -12.156 24.547 1.00 50.91 91 LEU A CA 1
ATOM 682 C C . LEU A 1 91 ? 8.894 -12.026 24.356 1.00 50.91 91 LEU A C 1
ATOM 684 O O . LEU A 1 91 ? 9.555 -13.047 24.139 1.00 50.91 91 LEU A O 1
ATOM 688 N N . ALA A 1 92 ? 9.444 -10.807 24.442 1.00 43.44 92 ALA A N 1
ATOM 689 C CA . ALA A 1 92 ? 10.876 -10.505 24.340 1.00 43.44 92 ALA A CA 1
ATOM 690 C C . ALA A 1 92 ? 11.561 -10.347 25.709 1.00 43.44 92 ALA A C 1
ATOM 692 O O . ALA A 1 92 ? 10.989 -9.688 26.607 1.00 43.44 92 ALA A O 1
#